Protein AF-A0A1G5XNY9-F1 (afdb_monomer_lite)

Radius of gyration: 11.82 Å; chains: 1; bounding box: 21×24×28 Å

Organism: NCBI:txid279824

Structure (mmCIF, N/CA/C/O backbone):
data_AF-A0A1G5XNY9-F1
#
_entry.id   AF-A0A1G5XNY9-F1
#
loop_
_atom_site.group_PDB
_atom_site.id
_atom_site.type_symbol
_atom_site.label_atom_id
_atom_site.label_alt_id
_atom_site.label_comp_id
_atom_site.label_asym_id
_atom_site.label_entity_id
_atom_site.label_seq_id
_atom_site.pdbx_PDB_ins_code
_atom_site.Cartn_x
_atom_site.Cartn_y
_atom_site.Cartn_z
_atom_site.occupancy
_atom_site.B_iso_or_equiv
_atom_site.auth_seq_id
_atom_site.auth_comp_id
_atom_site.auth_asym_id
_atom_site.auth_atom_id
_atom_site.pdbx_PDB_model_num
ATOM 1 N N . MET A 1 1 ? -5.861 -16.390 13.231 1.00 42.97 1 MET A N 1
ATOM 2 C CA . MET A 1 1 ? -6.102 -14.955 12.960 1.00 42.97 1 MET A CA 1
ATOM 3 C C . MET A 1 1 ? -5.842 -14.717 11.479 1.00 42.97 1 MET A C 1
ATOM 5 O O . MET A 1 1 ? -4.817 -15.175 10.998 1.00 42.97 1 MET A O 1
ATOM 9 N N . SER A 1 2 ? -6.782 -14.113 10.749 1.00 53.34 2 SER A N 1
ATOM 10 C CA . SER A 1 2 ? -6.679 -13.895 9.297 1.00 53.34 2 SER A CA 1
ATOM 11 C C . SER A 1 2 ? -6.054 -12.529 9.024 1.00 53.34 2 SER A C 1
ATOM 13 O O . SER A 1 2 ? -6.729 -11.512 9.176 1.00 53.34 2 SER A O 1
ATOM 15 N N . SER A 1 3 ? -4.787 -12.491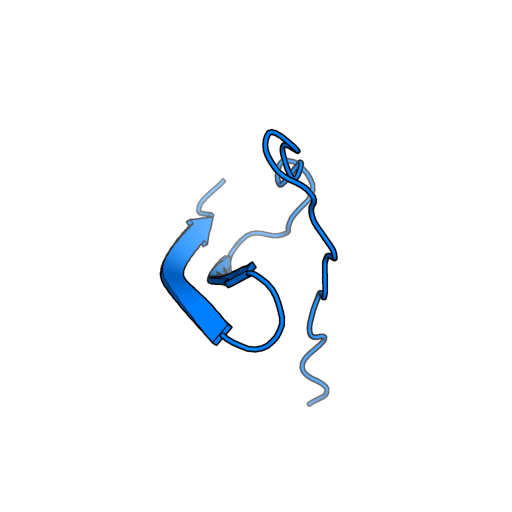 8.620 1.00 47.59 3 SER A N 1
ATOM 16 C CA . SER A 1 3 ? -4.138 -11.258 8.164 1.00 47.59 3 SER A CA 1
ATOM 17 C C . SER A 1 3 ? -4.704 -10.870 6.798 1.00 47.59 3 SER A C 1
ATOM 19 O O . SER A 1 3 ? -4.527 -11.600 5.825 1.00 47.59 3 SER A O 1
ATOM 21 N N . LYS A 1 4 ? -5.429 -9.749 6.715 1.00 58.38 4 LYS A N 1
ATOM 22 C CA . LYS A 1 4 ? -5.901 -9.209 5.433 1.00 58.38 4 LYS A CA 1
ATOM 23 C C . LYS A 1 4 ? -4.741 -8.484 4.754 1.00 58.38 4 LYS A C 1
ATOM 25 O O . LYS A 1 4 ? -4.295 -7.453 5.246 1.00 58.38 4 LYS A O 1
ATOM 30 N N . ILE A 1 5 ? -4.251 -9.037 3.650 1.00 64.75 5 ILE A N 1
ATOM 31 C CA . ILE A 1 5 ? -3.260 -8.387 2.789 1.00 64.75 5 ILE A CA 1
ATOM 32 C C . ILE A 1 5 ? -4.027 -7.492 1.811 1.00 64.75 5 ILE A C 1
ATOM 34 O O . ILE A 1 5 ? -4.928 -7.963 1.121 1.00 64.75 5 ILE A O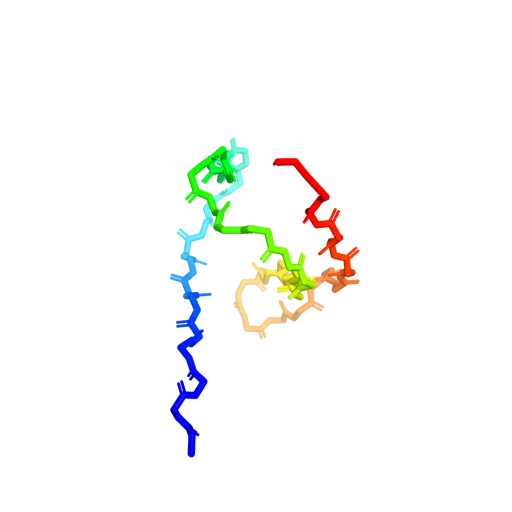 1
ATOM 38 N N . LEU A 1 6 ? -3.698 -6.201 1.792 1.00 60.66 6 LEU A N 1
ATOM 39 C CA . LEU A 1 6 ? -4.198 -5.247 0.805 1.00 60.66 6 LEU A CA 1
ATOM 40 C C . LEU A 1 6 ? -3.215 -5.228 -0.368 1.00 60.66 6 LEU A C 1
ATOM 42 O O . LEU A 1 6 ? -2.053 -4.866 -0.190 1.00 60.66 6 LEU A O 1
ATOM 46 N N . GLU A 1 7 ? -3.673 -5.647 -1.544 1.00 63.09 7 GLU A N 1
ATOM 47 C CA . GLU A 1 7 ? -2.880 -5.642 -2.772 1.00 63.09 7 GLU A CA 1
ATOM 48 C C . GLU A 1 7 ? -3.394 -4.547 -3.710 1.00 63.09 7 GLU A C 1
ATOM 50 O O . GLU A 1 7 ? -4.586 -4.486 -4.011 1.00 63.09 7 GLU A O 1
ATOM 55 N N . PHE A 1 8 ? -2.489 -3.680 -4.165 1.00 64.56 8 PHE A N 1
ATOM 56 C CA . PHE A 1 8 ? -2.784 -2.618 -5.121 1.00 64.56 8 PHE A CA 1
ATOM 57 C C . PHE A 1 8 ? -1.880 -2.788 -6.341 1.00 64.56 8 PHE A C 1
ATOM 59 O O . PHE A 1 8 ? -0.661 -2.896 -6.206 1.00 64.56 8 PHE A O 1
ATOM 66 N N . LYS A 1 9 ? -2.477 -2.791 -7.534 1.00 61.50 9 LYS A N 1
ATOM 67 C CA . LYS A 1 9 ? -1.749 -2.708 -8.801 1.00 61.50 9 LYS A CA 1
ATOM 68 C C . LYS A 1 9 ? -1.714 -1.239 -9.209 1.00 61.50 9 LYS A C 1
ATOM 70 O O . LYS A 1 9 ? -2.746 -0.709 -9.596 1.00 61.50 9 LYS A O 1
ATOM 75 N N . ILE A 1 10 ? -0.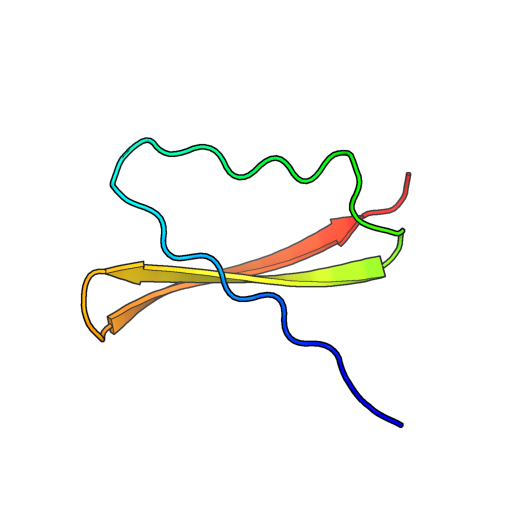549 -0.612 -9.075 1.00 61.22 10 ILE A N 1
ATOM 76 C CA . ILE A 1 10 ? -0.324 0.797 -9.414 1.00 61.22 10 ILE A CA 1
ATOM 77 C C . ILE A 1 10 ? 0.540 0.925 -10.668 1.00 61.22 10 ILE A C 1
ATOM 79 O O . ILE A 1 10 ? 1.503 0.180 -10.860 1.00 61.22 10 ILE A O 1
ATOM 83 N N . THR A 1 11 ? 0.173 1.869 -11.523 1.00 60.53 11 THR A N 1
ATOM 84 C CA . THR A 1 11 ? 0.946 2.359 -12.669 1.00 60.53 11 THR A CA 1
ATOM 85 C C . THR A 1 11 ? 1.777 3.584 -12.263 1.00 60.53 11 THR A C 1
ATOM 87 O O . THR A 1 11 ? 1.587 4.136 -11.179 1.00 60.53 11 THR A O 1
ATOM 90 N N . ALA A 1 12 ? 2.764 3.980 -13.076 1.00 60.78 12 ALA A N 1
ATOM 91 C CA . ALA A 1 12 ? 3.608 5.136 -12.760 1.00 60.78 12 ALA A CA 1
ATOM 92 C C . ALA A 1 12 ? 2.749 6.397 -12.528 1.00 60.78 12 ALA A C 1
ATOM 94 O O . ALA A 1 12 ? 1.784 6.623 -13.252 1.00 60.78 12 ALA A O 1
ATOM 95 N N . ASP A 1 13 ? 3.102 7.181 -11.505 1.00 61.50 13 ASP A N 1
ATOM 96 C CA . ASP A 1 13 ? 2.394 8.387 -11.041 1.00 61.50 13 ASP A CA 1
ATOM 97 C C . ASP A 1 13 ? 1.005 8.184 -10.393 1.00 61.50 13 ASP A C 1
ATOM 99 O O . ASP A 1 13 ? 0.356 9.167 -10.017 1.00 61.50 13 ASP A O 1
ATOM 103 N N . GLU A 1 14 ? 0.554 6.944 -10.150 1.00 67.31 14 GLU A N 1
ATOM 104 C CA . GLU A 1 14 ? -0.647 6.708 -9.337 1.00 67.31 14 GLU A CA 1
ATOM 105 C C . GLU A 1 14 ? -0.386 6.924 -7.842 1.00 67.31 14 GLU A C 1
ATOM 107 O O . GLU A 1 14 ? 0.539 6.375 -7.238 1.00 67.31 14 GLU A O 1
ATOM 112 N N . LYS A 1 15 ? -1.260 7.715 -7.214 1.00 72.06 15 LYS A N 1
ATOM 113 C CA . LYS A 1 15 ? -1.263 7.935 -5.767 1.00 72.06 15 LYS A CA 1
ATOM 114 C C . LYS A 1 15 ? -2.249 6.971 -5.122 1.00 72.06 15 LYS A C 1
ATOM 116 O O . LYS A 1 15 ? -3.432 6.989 -5.450 1.00 72.06 15 LYS A O 1
ATOM 121 N N . VAL A 1 16 ? -1.777 6.170 -4.172 1.00 76.94 16 VAL A N 1
ATOM 122 C CA . VAL A 1 16 ? -2.653 5.343 -3.334 1.00 76.94 16 VAL A CA 1
ATOM 123 C C . VAL A 1 16 ? -3.155 6.196 -2.175 1.00 76.94 16 VAL A C 1
ATOM 125 O O . VAL A 1 16 ? -2.359 6.687 -1.374 1.00 76.94 16 VAL A O 1
ATOM 128 N N . ASP A 1 17 ? -4.471 6.379 -2.086 1.00 80.88 17 ASP A N 1
ATOM 129 C CA . ASP A 1 17 ? -5.077 7.056 -0.945 1.00 80.88 17 ASP A CA 1
ATOM 130 C C . ASP A 1 17 ? -5.083 6.133 0.283 1.00 80.88 17 ASP A C 1
ATOM 132 O O . ASP A 1 17 ? -5.674 5.052 0.286 1.00 80.88 17 ASP A O 1
ATOM 136 N N . ILE A 1 18 ? -4.405 6.578 1.337 1.00 80.94 18 ILE A N 1
ATOM 137 C CA . ILE A 1 18 ? -4.254 5.867 2.610 1.00 80.94 18 ILE A CA 1
ATOM 138 C C . ILE A 1 18 ? -4.998 6.558 3.763 1.00 80.94 18 ILE A C 1
ATOM 140 O O . ILE A 1 18 ? -4.872 6.141 4.922 1.00 80.94 18 ILE A O 1
ATOM 144 N N . GLN A 1 19 ? -5.787 7.604 3.484 1.00 81.69 19 GLN A N 1
ATOM 145 C CA . GLN A 1 19 ? 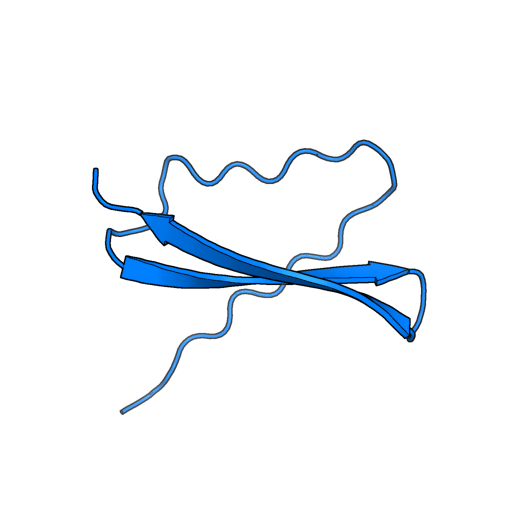-6.497 8.375 4.514 1.00 81.69 19 GLN A CA 1
ATOM 146 C C . GLN A 1 19 ? -7.479 7.515 5.317 1.00 81.69 19 GLN A C 1
ATOM 148 O O . GLN A 1 19 ? -7.560 7.665 6.534 1.00 81.69 19 GLN A O 1
ATOM 153 N N . ASN A 1 20 ? -8.122 6.535 4.681 1.00 83.81 20 ASN A N 1
ATOM 154 C CA . ASN A 1 20 ? -9.086 5.643 5.336 1.00 83.81 20 ASN A CA 1
ATOM 155 C C . ASN A 1 20 ? -8.466 4.368 5.935 1.00 83.81 20 ASN A C 1
ATOM 157 O O . ASN A 1 20 ? -9.193 3.528 6.466 1.00 83.81 20 ASN A O 1
ATOM 161 N N . LEU A 1 21 ? -7.139 4.186 5.864 1.00 84.50 21 LEU A N 1
ATOM 162 C CA . LEU A 1 21 ? -6.500 3.042 6.519 1.00 84.50 21 LEU A CA 1
ATOM 163 C C . LEU A 1 21 ? -6.639 3.150 8.048 1.00 84.50 21 LEU A C 1
ATOM 165 O O . LEU A 1 21 ? -6.419 4.232 8.593 1.00 84.50 21 LEU A O 1
ATOM 169 N N . PRO A 1 22 ? -6.961 2.063 8.764 1.00 87.56 22 PRO A N 1
ATOM 170 C CA . PRO A 1 22 ? -6.924 2.049 10.222 1.00 87.56 22 PRO A CA 1
ATOM 171 C C . PRO A 1 22 ? -5.547 2.442 10.774 1.00 87.56 22 PRO A C 1
ATOM 173 O O . PRO A 1 22 ? -4.531 2.349 10.084 1.00 87.56 22 PRO A O 1
ATOM 176 N N . LYS A 1 23 ? -5.481 2.823 12.048 1.00 89.94 23 LYS A N 1
ATOM 177 C CA . LYS A 1 23 ? -4.192 2.987 12.731 1.00 89.94 23 LYS A CA 1
ATOM 178 C C . LYS A 1 23 ? -3.457 1.650 12.790 1.00 89.94 23 LYS A C 1
ATOM 180 O O . LYS A 1 23 ? -4.085 0.613 13.016 1.00 89.94 23 LYS A O 1
ATOM 185 N N . GLY A 1 24 ? -2.144 1.675 12.600 1.00 90.50 24 GLY A N 1
ATOM 186 C CA . GLY A 1 24 ? -1.330 0.464 12.637 1.00 90.50 24 GLY A CA 1
ATOM 187 C C . GLY A 1 24 ? -0.020 0.563 11.864 1.00 90.50 24 GLY A C 1
ATOM 188 O O . GLY A 1 24 ? 0.295 1.583 11.249 1.00 90.50 24 GLY A O 1
ATOM 189 N N . GLU A 1 25 ? 0.733 -0.534 11.910 1.00 91.19 25 GLU A N 1
ATOM 190 C CA . GLU A 1 25 ? 1.955 -0.731 11.134 1.00 91.19 25 GLU A CA 1
ATOM 191 C C . GLU A 1 25 ? 1.615 -1.369 9.784 1.00 91.19 25 GLU A C 1
ATOM 193 O O . GLU A 1 25 ? 0.924 -2.388 9.710 1.00 91.19 25 GLU A O 1
ATOM 198 N N . TYR A 1 26 ? 2.127 -0.771 8.714 1.00 88.38 26 TYR A N 1
ATOM 199 C CA . TYR A 1 26 ? 1.926 -1.205 7.342 1.00 88.38 26 TYR A CA 1
ATOM 200 C C . TYR A 1 26 ? 3.265 -1.462 6.667 1.00 88.38 26 TYR A C 1
ATOM 202 O O . TYR A 1 26 ? 4.236 -0.730 6.862 1.00 88.38 26 TYR A O 1
ATOM 210 N N . LEU A 1 27 ? 3.294 -2.482 5.814 1.00 89.31 27 LEU A N 1
ATOM 211 C CA . LEU A 1 27 ? 4.398 -2.723 4.899 1.00 89.31 27 LEU A CA 1
ATOM 212 C C . LEU A 1 27 ? 4.000 -2.217 3.514 1.00 89.31 27 LEU A C 1
ATOM 214 O O . LEU A 1 27 ? 3.076 -2.742 2.895 1.00 89.31 27 LEU A O 1
ATOM 218 N N . VAL A 1 28 ? 4.698 -1.196 3.036 1.00 87.25 28 VAL A N 1
ATOM 219 C CA . VAL A 1 28 ? 4.534 -0.641 1.695 1.00 87.25 28 VAL A CA 1
ATOM 220 C C . VAL A 1 28 ? 5.532 -1.327 0.773 1.00 87.25 28 VAL A C 1
ATOM 222 O O . VAL A 1 28 ? 6.733 -1.315 1.036 1.00 87.25 28 VAL A O 1
ATOM 225 N N . ARG A 1 29 ? 5.035 -1.920 -0.315 1.00 88.00 29 ARG A N 1
ATOM 226 C CA . ARG A 1 29 ? 5.847 -2.547 -1.363 1.00 88.00 29 ARG A CA 1
ATOM 227 C C . ARG A 1 29 ? 5.490 -1.953 -2.713 1.00 88.00 29 ARG A C 1
ATOM 229 O O . ARG A 1 29 ? 4.324 -1.972 -3.095 1.00 88.00 29 ARG A O 1
ATOM 236 N N . ILE A 1 30 ? 6.495 -1.484 -3.438 1.00 82.44 30 ILE A N 1
ATOM 237 C CA . ILE A 1 30 ? 6.359 -1.044 -4.825 1.00 82.44 30 ILE A CA 1
ATOM 238 C C . ILE A 1 30 ? 7.003 -2.104 -5.709 1.00 82.44 30 ILE A C 1
ATOM 240 O O . ILE A 1 30 ? 8.151 -2.499 -5.484 1.00 82.44 30 ILE A O 1
ATOM 244 N N . ARG A 1 31 ? 6.248 -2.571 -6.705 1.00 83.00 31 ARG A N 1
ATOM 245 C CA . ARG A 1 31 ? 6.709 -3.534 -7.705 1.00 83.00 31 ARG A CA 1
ATOM 246 C C . ARG A 1 31 ? 6.687 -2.905 -9.089 1.00 83.00 31 ARG A C 1
ATOM 248 O O . ARG A 1 31 ? 5.730 -2.210 -9.421 1.00 83.00 31 ARG A O 1
ATOM 255 N N . ILE A 1 32 ? 7.715 -3.177 -9.885 1.00 81.75 32 ILE A N 1
ATOM 256 C CA . ILE A 1 32 ? 7.742 -2.859 -11.316 1.00 81.75 32 ILE A CA 1
ATOM 257 C C . ILE A 1 32 ? 7.900 -4.189 -12.048 1.00 81.75 32 ILE A C 1
ATOM 259 O O . ILE A 1 32 ? 8.921 -4.855 -11.918 1.00 81.75 32 ILE A O 1
ATOM 263 N N . GLY A 1 33 ? 6.865 -4.606 -12.780 1.00 83.50 33 GLY A N 1
ATOM 264 C CA . GLY A 1 33 ? 6.799 -5.974 -13.298 1.00 83.50 33 GLY A CA 1
ATOM 265 C C . GLY A 1 33 ? 6.706 -6.990 -12.154 1.00 83.50 33 GLY A C 1
ATOM 266 O O . GLY A 1 33 ? 5.821 -6.878 -11.304 1.00 83.50 33 GLY A O 1
ATOM 267 N N . GLU A 1 34 ? 7.615 -7.967 -12.135 1.00 84.62 34 GLU A N 1
ATOM 268 C CA . GLU A 1 34 ? 7.709 -8.980 -11.070 1.00 84.62 34 GLU A CA 1
ATOM 269 C C . GLU A 1 34 ? 8.694 -8.596 -9.951 1.00 84.62 34 GLU A C 1
ATOM 271 O O . GLU A 1 34 ? 8.673 -9.197 -8.875 1.00 84.62 34 GLU A O 1
ATOM 276 N N . ASP A 1 35 ? 9.501 -7.551 -10.155 1.00 84.19 35 ASP A N 1
ATOM 277 C CA . ASP A 1 35 ? 10.548 -7.144 -9.222 1.00 84.19 35 ASP A CA 1
ATOM 278 C C . ASP A 1 35 ? 10.028 -6.181 -8.148 1.00 84.19 35 ASP A C 1
ATOM 280 O O . ASP A 1 35 ? 9.286 -5.234 -8.428 1.00 84.19 35 ASP A O 1
ATOM 284 N N . ILE A 1 36 ? 10.458 -6.389 -6.898 1.00 82.75 36 ILE A N 1
ATOM 285 C CA . ILE A 1 36 ? 10.238 -5.441 -5.797 1.00 82.75 36 ILE A CA 1
ATOM 286 C C . ILE A 1 36 ? 11.333 -4.378 -5.864 1.00 82.75 36 ILE A C 1
ATOM 288 O O . ILE A 1 36 ? 12.502 -4.671 -5.628 1.00 82.75 36 ILE A O 1
ATOM 292 N N . VAL A 1 37 ? 10.943 -3.136 -6.142 1.00 86.56 37 VAL A N 1
ATOM 293 C CA . VAL A 1 37 ? 11.881 -2.010 -6.281 1.00 86.56 37 VAL A CA 1
ATOM 294 C C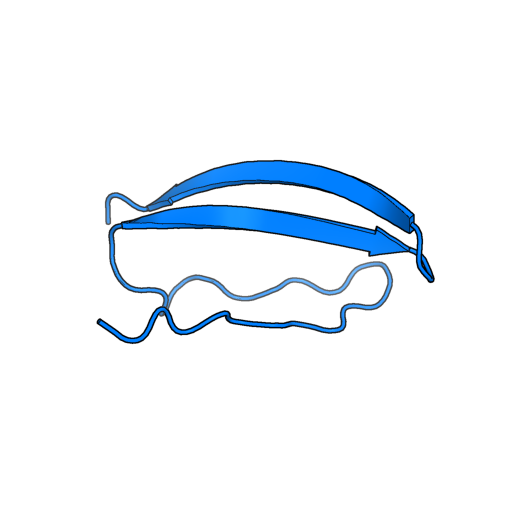 . VAL A 1 37 ? 11.973 -1.152 -5.025 1.00 86.56 37 VAL A C 1
ATOM 296 O O . VAL A 1 37 ? 12.964 -0.456 -4.824 1.00 86.56 37 VAL A O 1
ATOM 299 N N . LEU A 1 38 ? 10.951 -1.195 -4.166 1.00 83.44 38 LEU A N 1
ATOM 300 C CA . LEU A 1 38 ? 10.950 -0.485 -2.893 1.00 83.44 38 LEU A CA 1
ATOM 301 C C . LEU A 1 38 ? 10.128 -1.250 -1.861 1.00 83.44 38 LEU A C 1
ATOM 303 O O . LEU A 1 38 ? 9.000 -1.662 -2.129 1.00 83.44 38 LEU A O 1
ATOM 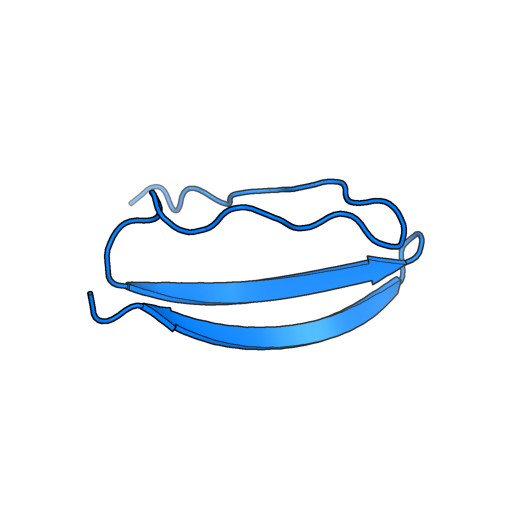307 N N . GLU A 1 39 ? 10.684 -1.393 -0.665 1.00 90.00 39 GLU A N 1
ATOM 308 C CA . GLU A 1 39 ? 9.984 -1.880 0.517 1.00 90.00 39 GLU A CA 1
ATOM 309 C C . GLU A 1 39 ? 10.230 -0.891 1.658 1.00 90.00 39 GLU A C 1
ATOM 311 O O . GLU A 1 39 ? 11.370 -0.516 1.932 1.00 90.00 39 GLU A O 1
ATOM 316 N N . SER A 1 40 ? 9.161 -0.431 2.302 1.00 86.44 40 SER A N 1
ATOM 317 C CA . SER A 1 40 ? 9.240 0.506 3.420 1.00 86.44 40 SER A CA 1
ATOM 318 C C . SER A 1 40 ? 8.155 0.215 4.445 1.00 86.44 40 SER A C 1
ATOM 320 O O . SER A 1 40 ? 7.090 -0.308 4.117 1.00 86.44 40 SER A O 1
ATOM 322 N N . ARG A 1 41 ? 8.417 0.559 5.704 1.00 88.88 41 ARG A N 1
ATOM 323 C CA . ARG A 1 41 ? 7.427 0.460 6.776 1.00 88.88 41 ARG A CA 1
ATOM 324 C C . ARG A 1 41 ? 6.771 1.813 6.985 1.00 88.88 41 ARG A C 1
ATOM 326 O O . ARG A 1 41 ? 7.455 2.818 7.162 1.00 88.88 41 ARG A O 1
ATOM 333 N N . LEU A 1 42 ? 5.447 1.819 6.995 1.00 87.50 42 LEU A N 1
ATOM 334 C CA . LEU A 1 42 ? 4.632 2.988 7.277 1.00 87.50 42 LEU A CA 1
ATOM 335 C C . LEU A 1 42 ? 3.911 2.772 8.606 1.00 87.50 42 LEU A C 1
ATOM 337 O O . LEU A 1 42 ? 3.132 1.834 8.747 1.00 87.50 42 LEU A O 1
ATOM 341 N N . MET A 1 43 ? 4.144 3.660 9.568 1.00 88.94 43 MET A N 1
ATOM 342 C CA . MET A 1 43 ? 3.394 3.680 10.821 1.00 88.94 43 MET A CA 1
ATOM 343 C C . MET A 1 43 ? 2.308 4.752 10.737 1.00 88.94 43 MET A C 1
ATOM 345 O O . MET A 1 43 ? 2.624 5.937 10.611 1.00 88.94 43 MET A O 1
ATOM 349 N N . LYS A 1 44 ? 1.035 4.349 10.804 1.00 85.88 44 LYS A N 1
ATOM 350 C CA . LYS A 1 44 ? -0.096 5.281 10.849 1.00 85.88 44 LYS A CA 1
ATOM 351 C C . LYS A 1 44 ? -0.577 5.453 12.288 1.00 85.88 44 LYS A C 1
ATOM 353 O O . LYS A 1 44 ? -1.180 4.543 12.858 1.00 85.88 44 LYS A O 1
ATOM 358 N N . ASN A 1 45 ? -0.316 6.637 12.841 1.00 82.56 45 ASN A N 1
ATOM 359 C CA . ASN A 1 45 ? -0.610 6.980 14.236 1.00 82.56 45 ASN A CA 1
ATOM 360 C C . ASN A 1 45 ? -1.961 7.706 14.424 1.00 82.56 45 ASN A C 1
ATOM 362 O O . ASN A 1 45 ? -2.519 7.690 15.527 1.00 82.56 45 ASN A O 1
ATOM 366 N N . GLU A 1 46 ? -2.516 8.306 13.365 1.00 68.25 46 GLU A N 1
ATOM 367 C CA . GLU A 1 46 ? -3.747 9.115 13.379 1.00 68.25 46 GLU A CA 1
ATOM 368 C C . GLU A 1 46 ? -4.729 8.726 12.277 1.00 68.25 46 GLU A C 1
ATOM 370 O O . GLU A 1 46 ? -4.283 8.466 11.137 1.00 68.25 46 GLU A O 1
#

Secondary structure (DSSP, 8-state):
-----------TTPPPP-TTSPSEEEEEEEEETTEEEEEEEEEE--

Foldseek 3Di:
DDDDDDDDDDDPPDDDDCVPPDFDKDWDFDDDPNDTPDIDIDGHPD

pLDDT: mean 76.78, std 12.89, range [42.97, 91.19]

Sequence (46 aa):
MSSKILEFKITADEKVDIQNLPKGEYLVRIRIGEDIVLESRLMKNE